Protein AF-A0A212EQ69-F1 (afdb_monomer_lite)

Radius of gyration: 14.59 Å; chains: 1; bounding box: 28×44×34 Å

Secondary structure (DSSP, 8-state):
-EE-TTT--EE-----HHHHHHSEEEEE-TTT--EEEEEESS-S-TTSTT--BHHHHHHTTT-PPP----HHHHHHHHHHHHHHHHHTS--

pLDDT: mean 81.43, std 11.51, range [43.59, 97.31]

Sequence (91 aa):
MFTCKKCNTRNSKFITKLAYYKGVVIVICDGCENKHLIADNLNWFTDMNGKKNIEDIMAEKGETVQKISSKDLEYVANEIVSNIETKALDG

Organism: NCBI:txid278856

Foldseek 3Di:
DDQDPVFRDDDDDQDDPCCQQPHWDWDQGPGPRDIDTAFAPPCPPVPPVPDGGPQSVQVVVVDHDDDDDDPVVVVVSVVVVVVVVVVVVVD

InterPro domains:
  IPR007853 Zinc finger, DNL-type [PF05180] (1-63)
  IPR007853 Zinc finger, DNL-type [PS51501] (1-90)
  IPR024158 Mitochondrial import protein TIM15 [PTHR20922] (1-71)

Structure (mmCIF, N/CA/C/O backbone):
data_AF-A0A212EQ69-F1
#
_entry.id   AF-A0A212EQ69-F1
#
loop_
_atom_site.group_PDB
_atom_site.id
_atom_site.type_symbol
_atom_site.label_atom_id
_atom_site.label_alt_id
_atom_site.label_comp_id
_atom_site.label_asym_id
_atom_site.label_entity_id
_atom_site.label_seq_id
_atom_site.pdbx_PDB_ins_code
_atom_site.Cartn_x
_atom_site.Cartn_y
_atom_site.Cartn_z
_atom_site.occupancy
_atom_site.B_iso_or_equiv
_atom_site.auth_seq_id
_atom_site.auth_comp_id
_atom_site.auth_asym_id
_atom_site.auth_atom_id
_atom_site.pdbx_PDB_model_num
ATOM 1 N N . MET A 1 1 ? -3.831 -3.705 6.693 1.00 82.94 1 MET A N 1
ATOM 2 C CA . MET A 1 1 ? -5.279 -3.498 6.463 1.00 82.94 1 MET A CA 1
ATOM 3 C C . MET A 1 1 ? -5.450 -2.220 5.664 1.00 82.94 1 MET A C 1
ATOM 5 O O . MET A 1 1 ? -4.748 -1.264 5.965 1.00 82.94 1 MET A O 1
ATOM 9 N N . PHE A 1 2 ? -6.325 -2.197 4.662 1.00 87.75 2 PHE A N 1
ATOM 10 C CA . PHE A 1 2 ? -6.588 -0.992 3.866 1.00 87.75 2 PHE A CA 1
ATOM 11 C C . PHE A 1 2 ? -8.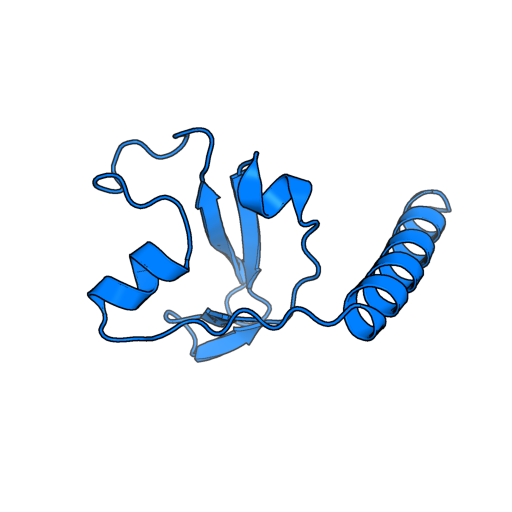078 -0.879 3.527 1.00 87.75 2 PHE A C 1
ATOM 13 O O . PHE A 1 2 ? -8.797 -1.878 3.540 1.00 87.75 2 PHE A O 1
ATOM 20 N N . THR A 1 3 ? -8.542 0.327 3.212 1.00 90.25 3 THR A N 1
ATOM 21 C CA . THR A 1 3 ? -9.911 0.559 2.732 1.00 90.25 3 THR A CA 1
ATOM 22 C C . THR A 1 3 ? -9.869 0.854 1.241 1.00 90.25 3 THR A C 1
ATOM 24 O O . THR A 1 3 ? -9.211 1.802 0.809 1.00 90.25 3 THR A O 1
ATOM 27 N N . C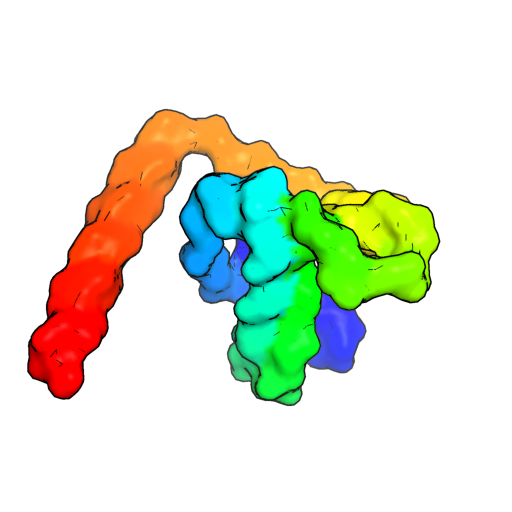YS A 1 4 ? -10.562 0.046 0.439 1.00 92.12 4 CYS A N 1
ATOM 28 C CA . CYS A 1 4 ? -10.639 0.258 -1.001 1.00 92.12 4 CYS A CA 1
ATOM 29 C C . CYS A 1 4 ? -11.401 1.555 -1.294 1.00 92.12 4 CYS A C 1
ATOM 31 O O . CYS A 1 4 ? -12.585 1.654 -0.999 1.00 92.12 4 CYS A O 1
ATOM 33 N N . LYS A 1 5 ? -10.765 2.536 -1.938 1.00 87.56 5 LYS A N 1
ATOM 34 C CA . LYS A 1 5 ? -11.418 3.818 -2.267 1.00 87.56 5 LYS A CA 1
ATOM 35 C C . LYS A 1 5 ? -12.452 3.731 -3.391 1.00 87.56 5 LYS A C 1
ATOM 37 O O . LYS A 1 5 ? -13.241 4.650 -3.551 1.00 87.56 5 LYS A O 1
ATOM 42 N N . LYS A 1 6 ? -12.459 2.637 -4.160 1.00 92.19 6 LYS A N 1
ATOM 43 C CA . LYS A 1 6 ? -13.443 2.408 -5.228 1.00 92.19 6 LYS A CA 1
ATOM 44 C C . LYS A 1 6 ? -14.790 1.919 -4.684 1.00 92.19 6 LYS A C 1
ATOM 46 O O . LYS A 1 6 ? -15.821 2.325 -5.195 1.00 92.19 6 LYS A O 1
ATOM 51 N N . CYS A 1 7 ? -14.781 1.031 -3.685 1.00 95.94 7 CYS A N 1
ATOM 52 C CA . CYS A 1 7 ? -15.995 0.373 -3.172 1.00 95.94 7 CYS A CA 1
ATOM 53 C C . CYS A 1 7 ? -16.204 0.504 -1.656 1.00 95.94 7 CYS A C 1
ATOM 55 O O . CYS A 1 7 ? -17.168 -0.032 -1.127 1.00 95.94 7 CYS A O 1
ATOM 57 N N . ASN A 1 8 ? -15.310 1.194 -0.946 1.00 94.62 8 ASN A N 1
ATOM 58 C CA . ASN A 1 8 ? -15.299 1.368 0.511 1.00 94.62 8 ASN A CA 1
ATOM 59 C C . ASN A 1 8 ? -15.170 0.082 1.345 1.00 94.62 8 ASN A C 1
ATOM 61 O O . ASN A 1 8 ? -15.147 0.151 2.573 1.00 94.62 8 ASN A O 1
ATOM 65 N N . THR A 1 9 ? -14.986 -1.081 0.718 1.00 95.81 9 THR A N 1
ATOM 66 C CA . THR A 1 9 ? -14.734 -2.332 1.436 1.00 95.81 9 THR A CA 1
ATOM 67 C C . THR A 1 9 ? -13.398 -2.287 2.172 1.00 95.81 9 THR A C 1
ATOM 69 O O . THR A 1 9 ? -12.3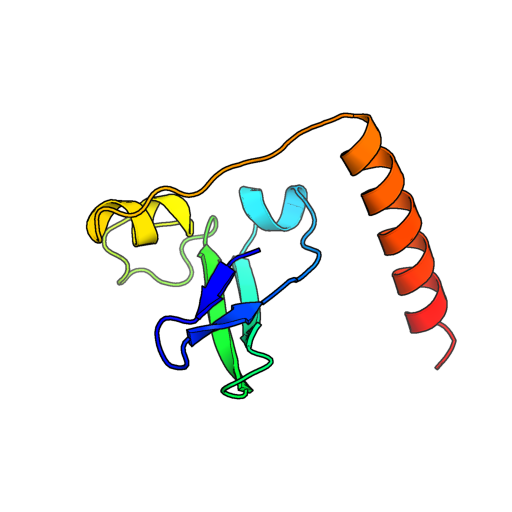43 -1.974 1.599 1.00 95.81 9 THR A O 1
ATOM 72 N N . ARG A 1 10 ? -13.435 -2.629 3.461 1.00 93.25 10 ARG A N 1
ATOM 73 C CA . ARG A 1 10 ? -12.248 -2.778 4.303 1.00 93.25 10 ARG A CA 1
ATOM 74 C C . ARG A 1 10 ? -11.646 -4.161 4.081 1.00 93.25 10 ARG A C 1
ATOM 76 O O . ARG A 1 10 ? -12.318 -5.165 4.271 1.00 93.25 10 ARG A O 1
ATOM 83 N N . ASN A 1 11 ? -10.382 -4.196 3.685 1.00 92.06 11 ASN A N 1
ATOM 84 C CA . ASN A 1 11 ? -9.674 -5.408 3.300 1.00 92.06 11 ASN A CA 1
ATOM 85 C C . ASN A 1 11 ? -8.536 -5.713 4.282 1.00 92.06 11 ASN A C 1
ATOM 87 O O . ASN A 1 11 ? -7.726 -4.840 4.632 1.00 92.06 11 ASN A O 1
ATOM 91 N N . SER A 1 12 ? -8.438 -6.985 4.663 1.00 91.12 12 SER A N 1
ATOM 92 C CA . SER A 1 12 ? -7.349 -7.538 5.469 1.00 91.12 12 SER A CA 1
ATOM 93 C C . SER A 1 12 ? -6.656 -8.636 4.679 1.00 91.12 12 SER A C 1
ATOM 95 O O . SER A 1 12 ? -7.260 -9.658 4.381 1.00 91.12 12 SER A O 1
ATOM 97 N N . LYS A 1 13 ? -5.387 -8.416 4.333 1.00 88.00 13 LYS A N 1
ATOM 98 C CA . LYS A 1 13 ? -4.536 -9.388 3.642 1.00 88.00 13 LYS A CA 1
ATOM 99 C C . LYS A 1 13 ? -3.244 -9.542 4.436 1.00 88.00 13 LYS A C 1
ATOM 101 O O . LYS A 1 13 ? -2.703 -8.538 4.908 1.00 88.00 13 LYS A O 1
ATOM 106 N N . PHE A 1 14 ? -2.776 -10.776 4.586 1.00 86.50 14 PHE A N 1
ATOM 107 C CA . PHE A 1 14 ? -1.455 -11.059 5.137 1.00 86.50 14 PHE A CA 1
ATOM 108 C C . PHE A 1 14 ? -0.425 -10.898 4.025 1.00 86.50 14 PHE A C 1
ATOM 110 O O . PHE A 1 14 ? -0.565 -11.474 2.950 1.00 86.50 14 PHE A O 1
ATOM 117 N N . ILE A 1 15 ? 0.574 -10.058 4.268 1.00 87.62 15 ILE A N 1
ATOM 118 C CA . ILE A 1 15 ? 1.642 -9.754 3.319 1.00 87.62 15 ILE A CA 1
ATOM 119 C C . ILE A 1 15 ? 2.942 -9.856 4.102 1.00 87.62 15 ILE A C 1
ATOM 121 O O . ILE A 1 15 ? 3.066 -9.265 5.177 1.00 87.62 15 ILE A O 1
ATOM 125 N N . THR A 1 16 ? 3.910 -10.602 3.577 1.00 86.94 16 THR A N 1
ATOM 126 C CA . THR A 1 16 ? 5.208 -10.725 4.239 1.00 86.94 16 THR A CA 1
ATOM 127 C C . THR A 1 16 ? 5.943 -9.388 4.210 1.00 86.94 16 THR A C 1
ATOM 129 O O . THR A 1 16 ? 5.876 -8.623 3.243 1.00 86.94 16 THR A O 1
ATOM 132 N N . LYS A 1 17 ? 6.706 -9.113 5.271 1.00 86.50 17 LYS A N 1
ATOM 133 C CA . LYS A 1 17 ? 7.539 -7.908 5.365 1.00 86.50 17 LYS A CA 1
ATOM 134 C C . LYS A 1 17 ? 8.498 -7.800 4.175 1.00 86.50 17 LYS A C 1
ATOM 136 O O . LYS A 1 17 ? 8.685 -6.720 3.625 1.00 86.50 17 LYS A O 1
ATOM 141 N N . LEU A 1 18 ? 9.070 -8.927 3.750 1.00 88.38 18 LEU A N 1
ATOM 142 C CA . LEU A 1 18 ? 9.983 -8.976 2.613 1.00 88.38 18 LEU A CA 1
ATOM 143 C C . LEU A 1 18 ? 9.301 -8.532 1.312 1.00 88.38 18 LEU A C 1
ATOM 145 O O . LEU A 1 18 ? 9.839 -7.661 0.631 1.00 88.38 18 LEU A O 1
ATOM 149 N N . ALA A 1 19 ? 8.118 -9.073 0.999 1.00 87.75 19 ALA A N 1
ATOM 150 C CA . ALA A 1 19 ? 7.375 -8.699 -0.203 1.00 87.75 19 ALA A CA 1
ATOM 151 C C . ALA A 1 19 ? 6.987 -7.216 -0.185 1.00 87.75 19 ALA A C 1
ATOM 153 O O . ALA A 1 19 ? 7.152 -6.528 -1.190 1.00 87.75 19 ALA A O 1
ATOM 154 N N . TYR A 1 20 ? 6.548 -6.711 0.973 1.00 89.81 20 TYR A N 1
ATOM 155 C CA . TYR A 1 20 ? 6.165 -5.310 1.125 1.00 89.81 20 TYR A CA 1
ATOM 156 C C . TYR A 1 20 ? 7.321 -4.345 0.859 1.00 89.81 20 TYR A C 1
ATOM 158 O O . TYR A 1 20 ? 7.118 -3.359 0.172 1.00 89.81 20 TYR A O 1
ATOM 166 N N . TYR A 1 21 ? 8.520 -4.611 1.390 1.00 88.88 21 TYR A N 1
ATOM 167 C CA . TYR A 1 21 ? 9.646 -3.667 1.314 1.00 88.88 21 TYR A CA 1
ATOM 168 C C . TYR A 1 21 ? 10.593 -3.891 0.130 1.00 88.88 21 TYR A C 1
ATOM 170 O O . TYR A 1 21 ? 11.342 -2.980 -0.217 1.00 88.88 21 TYR A O 1
ATOM 178 N N . LYS A 1 22 ? 10.623 -5.092 -0.460 1.00 91.00 22 LYS A N 1
ATOM 179 C CA . LYS A 1 22 ? 11.580 -5.453 -1.525 1.00 91.00 22 LYS A CA 1
ATOM 180 C C . LYS A 1 22 ? 10.930 -5.976 -2.806 1.00 91.00 22 LYS A C 1
ATOM 182 O O . LYS A 1 22 ? 11.648 -6.398 -3.705 1.00 91.00 22 LYS A O 1
ATOM 187 N N . GLY A 1 23 ? 9.603 -5.987 -2.887 1.00 91.12 23 GLY A N 1
ATOM 188 C CA . GLY A 1 23 ? 8.877 -6.520 -4.036 1.00 91.12 23 GLY A CA 1
ATOM 189 C C . GLY A 1 23 ? 7.782 -5.594 -4.551 1.00 91.12 23 GLY A C 1
ATOM 190 O O . GLY A 1 23 ? 7.723 -4.407 -4.216 1.00 91.12 23 GLY A O 1
ATOM 191 N N . VAL A 1 24 ? 6.914 -6.189 -5.370 1.00 91.81 24 VAL A N 1
ATOM 192 C CA . VAL A 1 24 ? 5.648 -5.610 -5.824 1.00 91.81 24 VAL A CA 1
ATOM 193 C C . VAL A 1 24 ? 4.508 -6.406 -5.198 1.00 91.81 24 VAL A C 1
ATOM 195 O O . VAL A 1 24 ? 4.493 -7.635 -5.264 1.00 91.81 24 VAL A O 1
ATOM 198 N N . VAL A 1 25 ? 3.549 -5.716 -4.586 1.00 93.69 25 VAL A N 1
ATOM 199 C CA . VAL A 1 25 ? 2.411 -6.321 -3.890 1.00 93.69 25 VAL A CA 1
ATOM 200 C C . VAL A 1 25 ? 1.116 -5.848 -4.529 1.00 93.69 25 VAL A C 1
ATOM 202 O O . VAL A 1 25 ? 0.754 -4.675 -4.434 1.00 93.69 25 VAL A O 1
ATOM 205 N N . ILE A 1 26 ? 0.389 -6.787 -5.130 1.00 93.56 26 ILE A N 1
ATOM 2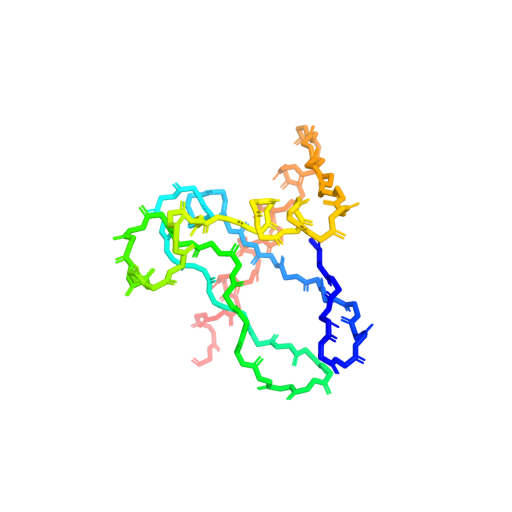06 C CA . ILE A 1 26 ? -0.940 -6.576 -5.702 1.00 93.56 26 ILE A CA 1
ATOM 207 C C . ILE A 1 26 ? -1.915 -7.501 -4.977 1.00 93.56 26 ILE A C 1
ATOM 209 O O . ILE A 1 26 ? -1.660 -8.697 -4.850 1.00 93.56 26 ILE A O 1
ATOM 213 N N . VAL A 1 27 ? -3.040 -6.960 -4.514 1.00 94.38 27 VAL A N 1
ATOM 214 C CA . VAL A 1 27 ? -4.086 -7.720 -3.814 1.00 94.38 27 VAL A CA 1
ATOM 215 C C . VAL A 1 27 ? -5.409 -7.637 -4.557 1.00 94.38 27 VAL A C 1
ATOM 217 O O . VAL A 1 27 ? -5.702 -6.636 -5.204 1.00 94.38 27 VAL A O 1
ATOM 220 N N . ILE A 1 28 ? -6.237 -8.670 -4.438 1.00 95.75 28 ILE A N 1
ATOM 221 C CA . ILE A 1 28 ? -7.623 -8.634 -4.913 1.00 95.75 28 ILE A CA 1
ATOM 222 C C . ILE A 1 28 ? -8.503 -8.096 -3.782 1.00 95.75 28 ILE A C 1
ATOM 224 O O . ILE A 1 28 ? -8.369 -8.527 -2.634 1.00 95.75 28 ILE A O 1
ATOM 228 N N . CYS A 1 29 ? -9.360 -7.123 -4.094 1.00 96.38 29 CYS A N 1
ATOM 229 C CA . CYS A 1 29 ? -10.326 -6.580 -3.141 1.00 96.38 29 CYS A CA 1
ATOM 230 C C . CYS A 1 29 ? -11.524 -7.520 -2.978 1.00 96.38 29 CYS A C 1
ATOM 232 O O . CYS A 1 29 ? -12.152 -7.873 -3.970 1.00 96.38 29 CYS A O 1
ATOM 234 N N . ASP A 1 30 ? -11.907 -7.812 -1.737 1.00 96.00 30 ASP A N 1
ATOM 235 C CA . ASP A 1 30 ? -13.046 -8.682 -1.403 1.00 96.00 30 ASP A CA 1
ATOM 236 C C . ASP A 1 30 ? -14.413 -8.055 -1.745 1.00 96.00 30 ASP A C 1
ATOM 238 O O . ASP A 1 30 ? -15.434 -8.727 -1.698 1.00 96.00 30 ASP A O 1
ATOM 242 N N . GLY A 1 31 ? -14.451 -6.754 -2.058 1.00 97.19 31 GLY A N 1
ATOM 243 C CA . GLY A 1 31 ? -15.688 -6.031 -2.369 1.00 97.19 31 GLY A CA 1
ATOM 244 C C . GLY A 1 31 ? -15.920 -5.737 -3.845 1.00 97.19 31 GLY A C 1
ATOM 245 O O . GLY A 1 31 ? -17.050 -5.784 -4.309 1.00 97.19 31 GLY A O 1
ATOM 246 N N . CYS A 1 32 ? -14.867 -5.384 -4.586 1.00 97.31 32 CYS A N 1
ATOM 247 C CA . CYS A 1 32 ? -14.986 -5.043 -6.008 1.00 97.31 32 CYS A CA 1
ATOM 248 C C . CYS A 1 32 ? -14.240 -6.002 -6.929 1.00 97.31 32 CYS A C 1
ATOM 250 O O . CYS A 1 32 ? -14.201 -5.731 -8.127 1.00 97.31 32 CYS A O 1
ATOM 252 N N . GLU A 1 33 ? -13.580 -7.025 -6.377 1.00 96.44 33 GLU A N 1
ATOM 253 C CA . GLU A 1 33 ? -12.850 -8.087 -7.090 1.00 96.44 33 GLU A CA 1
ATOM 254 C C . GLU A 1 33 ? -11.735 -7.595 -8.031 1.00 96.44 33 GLU A C 1
ATOM 256 O O . GLU A 1 33 ? -11.092 -8.366 -8.739 1.00 96.44 33 GLU A O 1
ATOM 261 N N . ASN A 1 34 ? -11.441 -6.294 -8.007 1.00 95.81 34 ASN A N 1
ATOM 262 C CA . ASN A 1 34 ? -10.376 -5.694 -8.789 1.00 95.81 34 ASN A CA 1
ATOM 263 C C . ASN A 1 34 ? -9.030 -5.854 -8.076 1.00 95.81 34 ASN A C 1
ATOM 265 O O . ASN A 1 34 ? -8.949 -5.961 -6.847 1.00 95.81 34 ASN A O 1
ATOM 269 N N . LYS A 1 35 ? -7.958 -5.811 -8.869 1.00 94.12 35 LYS A N 1
ATOM 270 C CA . LYS A 1 35 ? -6.578 -5.788 -8.384 1.00 94.12 35 LYS A CA 1
ATOM 271 C C . LYS A 1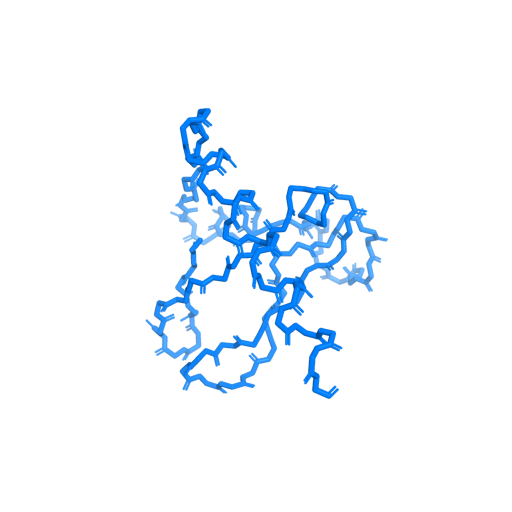 35 ? -6.217 -4.385 -7.889 1.00 94.12 35 LYS A C 1
ATOM 273 O O . LYS A 1 35 ? -6.430 -3.402 -8.595 1.00 94.12 35 LYS A O 1
ATOM 278 N N . HIS A 1 36 ? -5.649 -4.303 -6.693 1.00 91.88 36 HIS A N 1
ATOM 279 C CA . HIS A 1 36 ? -5.154 -3.079 -6.072 1.00 91.88 36 HIS A CA 1
ATOM 280 C C . HIS A 1 36 ? -3.662 -3.205 -5.794 1.00 91.88 36 HIS A C 1
ATOM 282 O O . HIS A 1 36 ? -3.225 -4.156 -5.147 1.00 91.88 36 HIS A O 1
ATOM 288 N N . LEU A 1 37 ? -2.893 -2.228 -6.265 1.00 90.88 37 LEU A N 1
ATOM 289 C CA . LEU A 1 37 ? -1.480 -2.104 -5.943 1.00 90.88 37 LEU A CA 1
ATOM 290 C C . LEU A 1 37 ? -1.319 -1.566 -4.515 1.00 90.88 37 LEU A C 1
ATOM 292 O O . LEU A 1 37 ? -1.951 -0.575 -4.147 1.00 90.88 37 LEU A O 1
ATOM 296 N N . ILE A 1 38 ? -0.490 -2.240 -3.721 1.00 90.94 38 ILE A N 1
ATOM 297 C CA . ILE A 1 38 ? -0.202 -1.901 -2.321 1.00 90.94 38 ILE A CA 1
ATOM 298 C C . ILE A 1 38 ? 1.237 -1.395 -2.158 1.00 90.94 38 ILE A C 1
ATOM 300 O O . ILE A 1 38 ? 1.466 -0.458 -1.396 1.00 90.94 38 ILE A O 1
ATOM 304 N N . ALA A 1 39 ? 2.190 -2.004 -2.866 1.00 90.94 39 ALA A N 1
ATOM 305 C CA . ALA A 1 39 ? 3.601 -1.626 -2.847 1.00 90.94 39 ALA A CA 1
ATOM 306 C C . ALA A 1 39 ? 4.251 -1.922 -4.204 1.00 90.94 39 ALA A C 1
ATOM 308 O O . ALA A 1 39 ? 3.989 -2.973 -4.786 1.00 90.94 39 ALA A O 1
ATOM 309 N N . ASP A 1 40 ? 5.111 -1.029 -4.680 1.00 90.06 40 ASP A N 1
ATOM 310 C CA . ASP A 1 40 ? 5.983 -1.196 -5.840 1.00 90.06 40 ASP A CA 1
ATOM 311 C C . ASP A 1 40 ? 7.385 -0.667 -5.509 1.00 90.06 40 ASP A C 1
ATOM 313 O O . ASP A 1 40 ? 7.723 0.494 -5.743 1.00 90.06 40 ASP A O 1
ATOM 317 N N . ASN A 1 41 ? 8.224 -1.533 -4.940 1.00 88.44 41 ASN A N 1
ATOM 318 C CA . ASN A 1 41 ? 9.615 -1.193 -4.630 1.00 88.44 41 ASN A CA 1
ATOM 319 C C . ASN A 1 41 ? 10.595 -1.624 -5.733 1.00 88.44 41 ASN A C 1
ATOM 321 O O . ASN A 1 41 ? 11.806 -1.502 -5.544 1.00 88.44 41 ASN A O 1
ATOM 325 N N . LEU A 1 42 ? 10.086 -2.099 -6.878 1.00 87.94 42 LEU A N 1
ATOM 326 C CA . LEU A 1 42 ? 10.878 -2.486 -8.052 1.00 87.94 42 LEU A CA 1
ATOM 327 C C . LEU A 1 42 ? 10.669 -1.542 -9.251 1.00 87.94 42 LEU A C 1
ATOM 329 O O . LEU A 1 42 ? 11.338 -1.710 -10.268 1.00 87.94 42 LEU A O 1
ATOM 333 N N . ASN A 1 43 ? 9.808 -0.527 -9.109 1.00 85.19 43 ASN A N 1
ATOM 334 C CA . ASN A 1 43 ? 9.421 0.429 -10.150 1.00 85.19 43 ASN A CA 1
ATOM 335 C C . ASN A 1 43 ? 8.813 -0.256 -11.391 1.00 85.19 43 ASN A C 1
ATOM 337 O O . ASN A 1 43 ? 9.167 0.077 -12.524 1.00 85.19 43 ASN A O 1
ATOM 341 N N . TRP A 1 44 ? 7.910 -1.220 -11.192 1.00 86.50 44 TRP A N 1
ATOM 342 C CA . TRP A 1 44 ? 7.124 -1.798 -12.290 1.00 86.50 44 TRP A CA 1
ATOM 343 C C . TRP A 1 44 ? 6.148 -0.791 -12.907 1.00 86.50 44 TRP A C 1
ATOM 345 O O . TRP A 1 44 ? 5.876 -0.865 -14.105 1.00 86.50 44 TRP A O 1
ATOM 355 N N . PHE A 1 45 ? 5.653 0.157 -12.112 1.00 80.69 45 PHE A N 1
ATOM 356 C CA . PHE A 1 45 ? 4.715 1.193 -12.531 1.00 80.69 45 PHE A CA 1
ATOM 357 C C . PHE A 1 45 ? 5.414 2.557 -12.510 1.00 80.69 45 PHE A C 1
ATOM 359 O O . PHE A 1 45 ? 5.468 3.268 -11.506 1.00 80.69 45 PHE A O 1
ATOM 366 N N . THR A 1 46 ? 6.010 2.920 -13.647 1.00 70.69 46 THR A N 1
ATOM 367 C CA . THR A 1 46 ? 6.830 4.135 -13.801 1.00 70.69 46 THR A CA 1
ATOM 368 C C . THR A 1 46 ? 6.021 5.435 -13.828 1.00 70.69 46 THR A C 1
ATOM 370 O O . THR A 1 46 ? 6.583 6.520 -13.699 1.00 70.69 46 THR A O 1
ATOM 373 N N . ASP A 1 47 ? 4.707 5.343 -13.999 1.00 76.12 47 ASP A N 1
ATOM 374 C CA . ASP A 1 47 ? 3.751 6.450 -14.081 1.00 76.12 47 ASP A CA 1
ATOM 375 C C . ASP A 1 47 ? 3.267 6.951 -12.706 1.00 76.12 47 ASP A C 1
ATOM 377 O O . ASP A 1 47 ? 2.493 7.904 -12.619 1.00 76.12 47 ASP A O 1
ATOM 381 N N . MET A 1 48 ? 3.758 6.373 -11.607 1.00 67.62 48 MET A N 1
ATOM 382 C CA . MET A 1 48 ? 3.320 6.720 -10.250 1.00 67.62 48 MET A CA 1
ATOM 383 C C . MET A 1 48 ? 3.993 7.968 -9.647 1.00 67.62 48 MET A C 1
ATOM 385 O O . MET A 1 48 ? 3.877 8.201 -8.444 1.00 67.62 48 MET A O 1
ATOM 389 N N . ASN A 1 49 ? 4.682 8.802 -10.438 1.00 68.06 49 ASN A N 1
ATOM 390 C CA . ASN A 1 49 ? 5.375 10.015 -9.960 1.00 68.06 49 ASN A CA 1
ATOM 391 C C . ASN A 1 49 ? 6.327 9.760 -8.767 1.00 68.06 49 ASN A C 1
ATOM 393 O O . ASN A 1 49 ? 6.458 10.585 -7.865 1.00 68.06 49 ASN A O 1
ATOM 397 N N . GLY A 1 50 ? 6.981 8.596 -8.734 1.00 69.88 50 GLY A N 1
ATOM 398 C CA . GLY A 1 50 ? 7.896 8.216 -7.653 1.00 69.88 50 GLY A CA 1
ATOM 399 C C . GLY A 1 50 ? 7.226 7.674 -6.384 1.0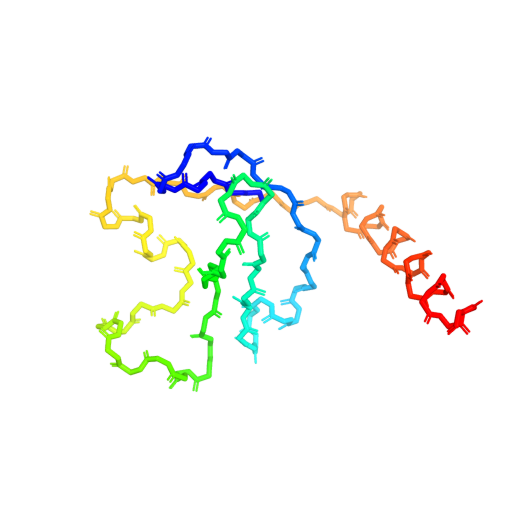0 69.88 50 GLY A C 1
ATOM 400 O O . GLY A 1 50 ? 7.939 7.361 -5.432 1.00 69.88 50 GLY A O 1
ATOM 401 N N . LYS A 1 51 ? 5.894 7.521 -6.364 1.00 73.56 51 LYS A N 1
ATOM 402 C CA . LYS A 1 51 ? 5.157 6.871 -5.266 1.00 73.56 51 LYS A CA 1
ATOM 403 C C . LYS A 1 51 ? 5.376 5.374 -5.334 1.00 73.56 51 LYS A C 1
ATOM 405 O O . LYS A 1 51 ? 5.166 4.773 -6.386 1.00 73.56 51 LYS A O 1
ATOM 410 N N . LYS A 1 52 ? 5.765 4.783 -4.210 1.00 76.81 52 LYS A N 1
ATOM 411 C CA . LYS A 1 52 ? 6.107 3.359 -4.160 1.00 76.81 52 LYS A CA 1
ATOM 412 C C . LYS A 1 52 ? 5.123 2.586 -3.313 1.00 76.81 52 LYS A C 1
ATOM 414 O O . LYS A 1 52 ? 4.666 1.527 -3.727 1.00 76.81 52 LYS A O 1
ATOM 419 N N . ASN A 1 53 ? 4.764 3.109 -2.144 1.00 80.06 53 ASN A N 1
ATOM 420 C CA . ASN A 1 53 ? 3.969 2.359 -1.177 1.00 80.06 53 ASN A CA 1
ATOM 421 C C . ASN A 1 53 ? 2.663 3.077 -0.820 1.00 80.06 53 ASN A C 1
ATOM 423 O O . ASN A 1 53 ? 2.492 4.272 -1.076 1.00 80.06 53 ASN A O 1
ATOM 427 N N . ILE A 1 54 ? 1.716 2.334 -0.239 1.00 78.62 54 ILE A N 1
ATOM 428 C CA . ILE A 1 54 ? 0.375 2.834 0.096 1.00 78.62 54 ILE A CA 1
ATOM 429 C C . ILE A 1 54 ? 0.402 4.083 0.989 1.00 78.62 54 ILE A C 1
ATOM 431 O O . ILE A 1 54 ? -0.513 4.897 0.912 1.00 78.62 54 ILE A O 1
ATOM 435 N N . GLU A 1 55 ? 1.445 4.278 1.794 1.00 80.06 55 GLU A N 1
ATOM 436 C CA . GLU A 1 55 ? 1.619 5.472 2.620 1.00 80.06 55 GLU A CA 1
ATOM 437 C C . GLU A 1 55 ? 1.840 6.722 1.768 1.00 80.06 55 GLU A C 1
ATOM 439 O O . GLU A 1 55 ? 1.190 7.731 2.022 1.00 80.06 55 GLU A O 1
ATOM 444 N N . ASP A 1 56 ? 2.674 6.640 0.727 1.00 76.88 56 ASP A N 1
ATOM 445 C CA . ASP A 1 56 ? 2.921 7.754 -0.199 1.00 76.88 56 ASP A CA 1
ATOM 446 C C . ASP A 1 56 ? 1.628 8.112 -0.946 1.00 76.88 56 ASP A C 1
ATOM 448 O O . ASP A 1 56 ? 1.264 9.277 -1.095 1.00 76.88 56 ASP A O 1
ATOM 452 N N . ILE A 1 57 ? 0.893 7.079 -1.370 1.00 76.69 57 ILE A N 1
ATOM 453 C CA . ILE A 1 57 ? -0.357 7.208 -2.128 1.00 76.69 57 ILE A CA 1
ATOM 454 C C . ILE A 1 57 ? -1.479 7.805 -1.263 1.00 76.69 57 ILE A C 1
ATOM 456 O O . ILE A 1 57 ? -2.314 8.564 -1.760 1.00 76.69 57 ILE A O 1
ATOM 460 N N . MET A 1 58 ? -1.544 7.439 0.020 1.00 78.50 58 MET A N 1
ATOM 461 C CA . MET A 1 58 ? -2.570 7.928 0.946 1.00 78.50 58 MET A CA 1
ATOM 462 C C . MET A 1 58 ? -2.230 9.311 1.511 1.00 78.50 58 MET A C 1
ATOM 464 O O . MET A 1 58 ? -3.144 10.123 1.671 1.00 78.50 58 MET A O 1
ATOM 468 N N . ALA A 1 59 ? -0.947 9.620 1.719 1.00 81.50 59 ALA A N 1
ATOM 469 C CA . ALA A 1 59 ? -0.503 10.921 2.212 1.00 81.50 59 ALA A CA 1
ATOM 470 C C . ALA A 1 59 ? -0.920 12.072 1.283 1.00 81.50 59 ALA A C 1
ATOM 472 O O . ALA A 1 59 ? -1.376 13.108 1.762 1.00 81.50 59 ALA A O 1
ATOM 473 N N . GLU A 1 60 ? -0.869 11.882 -0.038 1.00 77.25 60 GLU A N 1
ATOM 474 C CA . GLU A 1 60 ? -1.357 12.884 -1.003 1.00 77.25 60 GLU A CA 1
ATOM 475 C C . GLU A 1 60 ? -2.844 13.209 -0.861 1.00 77.25 60 GLU A C 1
ATOM 477 O O . GLU A 1 60 ? -3.291 14.296 -1.222 1.00 77.25 60 GLU A O 1
ATOM 482 N N . LYS A 1 61 ? -3.623 12.262 -0.341 1.00 74.69 61 LYS A N 1
ATOM 483 C CA . LYS A 1 61 ? -5.060 12.428 -0.107 1.00 74.69 61 LYS A CA 1
ATOM 484 C C . LYS A 1 61 ? -5.356 12.964 1.294 1.00 74.69 61 LYS A C 1
ATOM 486 O O . LYS A 1 61 ? -6.520 13.037 1.675 1.00 74.69 61 LYS A O 1
ATOM 491 N N . GLY A 1 62 ? -4.319 13.333 2.053 1.00 78.75 62 GLY A N 1
ATOM 492 C CA . GLY A 1 62 ? -4.432 13.789 3.436 1.00 78.75 62 GLY A CA 1
ATOM 493 C C . GLY A 1 62 ? -4.724 12.663 4.429 1.00 78.75 62 GLY A C 1
ATOM 494 O O . GLY A 1 62 ? -5.208 12.931 5.525 1.00 78.75 62 GLY A O 1
ATOM 495 N N . GLU A 1 63 ? -4.466 11.405 4.058 1.00 79.81 63 GLU A N 1
ATOM 496 C CA . GLU A 1 63 ? -4.755 10.239 4.892 1.00 79.81 63 GLU A CA 1
ATOM 497 C C . GLU A 1 63 ? -3.479 9.607 5.454 1.00 79.81 63 GLU A C 1
ATOM 499 O O . GLU A 1 63 ? -2.479 9.446 4.755 1.00 79.81 63 GLU A O 1
ATOM 504 N N . THR A 1 64 ? -3.532 9.183 6.719 1.00 74.88 64 THR A N 1
ATOM 505 C CA . THR A 1 64 ? -2.393 8.568 7.411 1.00 74.88 64 THR A CA 1
ATOM 506 C C . THR A 1 64 ? -2.556 7.055 7.502 1.00 74.88 64 THR A C 1
ATOM 508 O O . THR A 1 64 ? -3.600 6.549 7.917 1.00 74.88 64 THR A O 1
ATOM 511 N N . VAL A 1 65 ? -1.493 6.319 7.182 1.00 78.81 65 VAL A N 1
ATOM 512 C CA . VAL A 1 65 ? -1.419 4.865 7.371 1.00 78.81 65 VAL A CA 1
ATOM 513 C C . VAL A 1 65 ? -0.697 4.564 8.680 1.00 78.81 65 VAL A C 1
ATOM 515 O O . VAL A 1 65 ? 0.424 5.017 8.899 1.00 78.81 65 VAL A O 1
ATOM 518 N N . GLN A 1 66 ? -1.317 3.769 9.554 1.00 76.12 66 GLN A N 1
ATOM 519 C CA . GLN A 1 66 ? -0.664 3.292 10.773 1.00 76.12 66 GLN A CA 1
ATOM 520 C C . GLN A 1 66 ? 0.077 1.977 10.517 1.00 76.12 66 GLN A C 1
ATOM 522 O O . GLN A 1 66 ? -0.526 0.976 10.123 1.00 76.12 66 GLN A O 1
ATOM 527 N N . LYS A 1 67 ? 1.384 1.967 10.799 1.00 72.50 67 LYS A N 1
ATOM 528 C CA . LYS A 1 67 ? 2.184 0.741 10.904 1.00 72.50 67 LYS A CA 1
ATOM 529 C C . LYS A 1 67 ? 2.165 0.268 12.347 1.00 72.50 67 LYS A C 1
ATOM 531 O O . LYS A 1 67 ? 2.735 0.915 13.218 1.00 72.50 67 LYS A O 1
ATOM 536 N N . ILE A 1 68 ? 1.524 -0.867 12.587 1.00 70.06 68 ILE A N 1
ATOM 537 C CA . ILE A 1 68 ? 1.552 -1.524 13.891 1.00 70.06 68 ILE A CA 1
ATOM 538 C C . ILE A 1 68 ? 2.615 -2.617 13.814 1.00 70.06 68 ILE A C 1
ATOM 540 O O . ILE A 1 68 ? 2.481 -3.554 13.030 1.00 70.06 68 ILE A O 1
ATOM 544 N N . SER A 1 69 ? 3.677 -2.486 14.606 1.00 67.88 69 SER A N 1
ATOM 545 C CA . SER A 1 69 ? 4.675 -3.539 14.801 1.00 67.88 69 SER A CA 1
ATOM 546 C C . SER A 1 69 ? 4.776 -3.858 16.287 1.00 67.88 69 SER A C 1
ATOM 548 O O . SER A 1 69 ? 5.259 -3.031 17.061 1.00 67.88 69 SER A O 1
ATOM 550 N N . SER A 1 70 ? 4.340 -5.048 16.687 1.00 76.50 70 SER A N 1
ATOM 551 C CA . SER A 1 70 ? 4.681 -5.634 17.984 1.00 76.50 70 SER A CA 1
ATOM 552 C C . SER A 1 70 ? 5.299 -7.009 17.751 1.00 76.50 70 SER A C 1
ATOM 554 O O . SER A 1 70 ? 4.944 -7.695 16.791 1.00 76.50 70 SER A O 1
ATOM 556 N N . LYS A 1 71 ? 6.240 -7.406 18.615 1.00 71.31 71 LYS A N 1
ATOM 557 C CA . LYS A 1 71 ? 6.884 -8.726 18.518 1.00 71.31 71 LYS A CA 1
ATOM 558 C C . LYS A 1 71 ? 5.861 -9.858 18.643 1.00 71.31 71 LYS A C 1
ATOM 560 O O . LYS A 1 71 ? 5.959 -10.844 17.922 1.00 71.31 71 LYS A O 1
ATOM 565 N N . ASP A 1 72 ? 4.847 -9.667 19.483 1.00 71.50 72 ASP A N 1
ATOM 566 C CA . ASP A 1 72 ? 3.777 -10.645 19.689 1.00 71.50 72 ASP A CA 1
ATOM 567 C C . ASP A 1 72 ? 2.917 -10.821 18.427 1.00 71.50 72 ASP A C 1
ATOM 569 O O . ASP A 1 72 ? 2.584 -11.942 18.053 1.00 71.50 72 ASP A O 1
ATOM 573 N N . LEU A 1 73 ? 2.617 -9.729 17.707 1.00 75.50 73 LEU A N 1
ATOM 574 C CA . LEU A 1 73 ? 1.890 -9.796 16.434 1.00 75.50 73 LEU A CA 1
ATOM 575 C C . LEU A 1 73 ? 2.721 -10.454 15.326 1.00 75.50 73 LEU A C 1
ATOM 577 O O . LEU A 1 73 ? 2.154 -11.121 14.465 1.00 75.50 73 LEU A O 1
ATOM 581 N N . GLU A 1 74 ? 4.044 -10.276 15.332 1.00 72.88 74 GLU A N 1
ATOM 582 C CA . GLU A 1 74 ? 4.940 -10.897 14.349 1.00 72.88 74 GLU A CA 1
ATOM 583 C C . GLU A 1 74 ? 5.022 -12.419 14.549 1.00 72.88 74 GLU A C 1
ATOM 585 O O . GLU A 1 74 ? 4.971 -13.160 13.570 1.00 72.88 74 GLU A O 1
ATOM 590 N N . TYR A 1 75 ? 5.050 -12.897 15.799 1.00 73.19 75 TYR A N 1
ATOM 591 C CA . TYR A 1 75 ? 5.001 -14.331 16.107 1.00 73.19 75 TYR A CA 1
ATOM 592 C C . TYR A 1 75 ? 3.691 -14.976 15.634 1.00 73.19 75 TYR A C 1
ATOM 594 O O . TYR A 1 75 ? 3.723 -15.946 14.878 1.00 73.19 75 TYR A O 1
ATOM 602 N N . VAL A 1 76 ? 2.547 -14.380 15.994 1.00 75.81 76 VAL A N 1
ATOM 603 C CA . VAL A 1 76 ? 1.218 -14.868 15.584 1.00 75.81 76 VAL A CA 1
ATOM 604 C C . VAL A 1 76 ? 1.064 -14.842 14.061 1.00 75.81 76 VAL A C 1
ATOM 606 O O . VAL A 1 76 ? 0.540 -15.784 13.471 1.00 75.81 76 VAL A O 1
ATOM 609 N N . ALA A 1 77 ? 1.540 -13.784 13.398 1.00 74.50 77 ALA A N 1
ATOM 610 C CA . ALA A 1 77 ? 1.496 -13.696 11.943 1.00 74.50 77 ALA A CA 1
ATOM 611 C C . ALA A 1 77 ? 2.343 -14.788 11.272 1.00 74.50 77 ALA A C 1
ATOM 613 O O . ALA A 1 77 ? 1.890 -15.373 10.291 1.00 74.50 77 ALA A O 1
ATOM 614 N N . ASN A 1 78 ? 3.534 -15.086 11.801 1.00 75.38 78 ASN A N 1
ATOM 615 C CA . ASN A 1 78 ? 4.384 -16.153 11.271 1.00 75.38 78 ASN A CA 1
ATOM 616 C C . ASN A 1 78 ? 3.727 -17.529 11.438 1.00 75.38 78 ASN A C 1
ATOM 618 O O . ASN A 1 78 ? 3.691 -18.285 10.474 1.00 75.38 78 ASN A O 1
ATOM 622 N N . GLU A 1 79 ? 3.138 -17.822 12.601 1.00 77.94 79 GLU A N 1
ATOM 623 C CA . GLU A 1 79 ? 2.417 -19.080 12.837 1.00 77.94 79 GLU A CA 1
ATOM 624 C C . GLU A 1 79 ? 1.235 -19.253 11.864 1.00 77.94 79 GLU A C 1
ATOM 626 O O . GLU A 1 79 ? 1.063 -20.312 11.257 1.00 77.94 79 GLU A O 1
ATOM 631 N N . ILE A 1 80 ? 0.455 -18.189 11.636 1.00 78.12 80 ILE A N 1
ATOM 632 C CA . ILE A 1 80 ? -0.646 -18.196 10.660 1.00 78.12 80 ILE A CA 1
ATOM 633 C C . ILE A 1 80 ? -0.125 -18.443 9.238 1.00 78.12 80 ILE A C 1
ATOM 635 O O . ILE A 1 80 ? -0.714 -19.245 8.514 1.00 78.12 80 ILE A O 1
ATOM 639 N N . VAL A 1 81 ? 0.959 -17.778 8.825 1.00 77.94 81 VAL A N 1
ATOM 640 C CA . VAL A 1 81 ? 1.540 -17.946 7.481 1.00 77.94 81 VAL A CA 1
ATOM 641 C C . VAL A 1 81 ? 2.039 -19.376 7.274 1.00 77.94 81 VAL A C 1
ATOM 643 O O . VAL A 1 81 ? 1.683 -19.987 6.267 1.00 77.94 81 VAL A O 1
ATOM 646 N N . SER A 1 82 ? 2.760 -19.950 8.241 1.00 76.62 82 SER A N 1
ATOM 647 C CA . SER A 1 82 ? 3.228 -21.343 8.176 1.00 76.62 82 SER A CA 1
ATOM 648 C C . SER A 1 82 ? 2.073 -22.345 8.029 1.00 76.62 82 SER A C 1
ATOM 650 O O . SER A 1 82 ? 2.179 -23.328 7.293 1.00 76.62 82 SER A O 1
ATOM 652 N N . ASN A 1 83 ? 0.937 -22.066 8.674 1.00 73.62 83 ASN A N 1
ATOM 653 C CA . ASN A 1 83 ? -0.272 -22.889 8.591 1.00 73.62 83 ASN A CA 1
ATOM 654 C C . ASN A 1 83 ? -1.043 -22.723 7.264 1.00 73.62 83 ASN A C 1
ATOM 656 O O . ASN A 1 83 ? -1.832 -23.593 6.891 1.00 73.62 83 ASN A O 1
ATOM 660 N N . ILE A 1 84 ? -0.857 -21.606 6.552 1.00 70.44 84 ILE A N 1
ATOM 661 C CA . ILE A 1 84 ? -1.424 -21.385 5.211 1.00 70.44 84 ILE A CA 1
ATOM 662 C C . ILE A 1 84 ? -0.558 -22.072 4.147 1.00 70.44 84 ILE A C 1
ATOM 664 O O . ILE A 1 84 ? -1.106 -22.697 3.242 1.00 70.44 84 ILE A O 1
ATOM 668 N N . GLU A 1 85 ? 0.771 -21.988 4.260 1.00 70.44 85 GLU A N 1
ATOM 669 C CA . GLU A 1 85 ? 1.709 -22.631 3.326 1.00 70.44 85 GLU A CA 1
ATOM 670 C C . GLU A 1 85 ? 1.587 -24.158 3.338 1.00 70.44 85 GLU A C 1
ATOM 672 O O . GLU A 1 85 ? 1.597 -24.779 2.279 1.00 70.44 85 GLU A O 1
ATOM 677 N N . THR A 1 86 ? 1.399 -24.761 4.515 1.00 60.78 86 THR A N 1
ATOM 678 C CA . THR A 1 86 ? 1.152 -26.207 4.642 1.00 60.78 86 THR A CA 1
ATOM 679 C C . THR A 1 86 ? -0.132 -26.625 3.928 1.00 60.78 86 THR A C 1
ATOM 681 O O . THR A 1 86 ? -0.087 -27.508 3.084 1.00 60.78 86 THR A O 1
ATOM 684 N N . LYS A 1 87 ? -1.245 -25.908 4.129 1.00 57.84 87 LYS A N 1
ATOM 685 C CA . LYS A 1 87 ? -2.516 -26.198 3.435 1.00 57.84 87 LYS A CA 1
ATOM 686 C C . LYS A 1 87 ? -2.470 -26.023 1.914 1.00 57.84 87 LYS A C 1
ATOM 688 O O . LYS A 1 87 ? -3.299 -26.600 1.219 1.00 57.84 87 LYS A O 1
ATOM 693 N N . ALA A 1 88 ? -1.556 -25.205 1.393 1.00 56.88 88 ALA A N 1
ATOM 694 C CA . ALA A 1 88 ? -1.408 -24.979 -0.044 1.00 56.88 88 ALA A CA 1
ATOM 695 C C . ALA A 1 88 ? -0.657 -26.115 -0.769 1.00 56.88 88 ALA A C 1
ATOM 697 O O . ALA A 1 88 ? -0.654 -26.135 -1.997 1.00 56.88 88 ALA A O 1
ATOM 698 N N . LEU A 1 89 ? -0.027 -27.038 -0.031 1.00 52.56 89 LEU A N 1
ATOM 699 C CA . LEU A 1 89 ? 0.683 -28.206 -0.570 1.00 52.56 89 LEU A CA 1
ATOM 700 C C . LEU A 1 89 ? -0.163 -29.493 -0.533 1.00 52.56 89 LEU A C 1
ATOM 702 O O . LEU A 1 89 ? 0.246 -30.506 -1.098 1.00 52.56 89 LEU A O 1
ATOM 706 N N . ASP A 1 90 ? -1.341 -29.439 0.092 1.00 46.66 90 ASP A N 1
ATOM 707 C CA . ASP A 1 90 ? -2.228 -30.586 0.325 1.00 46.66 90 ASP A CA 1
ATOM 708 C C . ASP A 1 90 ? -3.352 -30.713 -0.731 1.00 46.66 90 ASP A C 1
ATOM 710 O O . ASP A 1 90 ? -4.291 -31.492 -0.541 1.00 46.66 90 ASP A O 1
ATOM 714 N N . GLY A 1 91 ? -3.298 -29.923 -1.812 1.00 43.59 91 GLY A N 1
ATOM 715 C CA . GLY A 1 91 ? -4.334 -29.829 -2.852 1.00 43.59 91 GLY A CA 1
ATOM 716 C C . GLY A 1 91 ? -3.807 -30.025 -4.264 1.00 43.59 91 GLY A C 1
ATOM 717 O O . GLY A 1 91 ? -2.842 -29.319 -4.627 1.00 43.59 91 GLY A O 1
#